Protein AF-A0A359KEW0-F1 (afdb_monomer_lite)

Secondary structure (DSSP, 8-state):
--HHHHHHHHIIIIIGGGT---HHHHHHHHHS-GGGGS-TTTGGGTTSSS--EEETTEEPPPHHHHTT-

Sequence (69 aa):
MDFAAARKVMLDSQVRVNDVTDRQLHAAIGAVERERFCAADRAFSAYADVEPEIAGDRRLMLPRDVAKL

pLDDT: mean 96.79, std 2.36, range [80.38, 98.25]

Foldseek 3Di:
DPQLVLQVCLCVPPAVVLVLDDPVLSVVSSPDQQLVQADPVFSVCSRPQDFGHRDDPDTHDGPNVVSVD

Structure (mmCIF, N/CA/C/O backbone):
data_AF-A0A359KEW0-F1
#
_entry.id   AF-A0A359KEW0-F1
#
loop_
_atom_site.group_PDB
_atom_site.id
_atom_site.type_symbol
_atom_site.label_atom_id
_atom_site.label_alt_id
_atom_site.label_comp_id
_atom_site.label_asym_id
_atom_site.label_entity_id
_atom_site.label_seq_id
_atom_site.pdbx_PDB_ins_code
_atom_site.Cartn_x
_atom_site.Cartn_y
_atom_site.Cartn_z
_atom_site.occupancy
_atom_site.B_iso_or_equiv
_atom_site.auth_seq_id
_atom_site.auth_comp_id
_atom_site.auth_asym_id
_atom_site.auth_atom_id
_atom_site.pdbx_PDB_model_num
ATOM 1 N N . MET A 1 1 ? 15.337 -1.988 -2.332 1.00 80.38 1 MET A N 1
ATOM 2 C CA . MET A 1 1 ? 14.353 -1.164 -1.599 1.00 80.38 1 MET A CA 1
ATOM 3 C C . MET A 1 1 ? 13.806 -2.013 -0.470 1.00 80.38 1 MET A C 1
ATOM 5 O O . MET A 1 1 ? 13.588 -3.194 -0.700 1.00 80.38 1 MET A O 1
ATOM 9 N N . ASP A 1 2 ? 13.629 -1.456 0.725 1.00 96.12 2 ASP A N 1
ATOM 10 C CA . ASP A 1 2 ? 12.947 -2.165 1.810 1.00 96.12 2 ASP A CA 1
ATOM 11 C C . ASP A 1 2 ? 11.428 -2.009 1.634 1.00 96.12 2 ASP A C 1
ATOM 13 O O . ASP A 1 2 ? 10.852 -0.960 1.934 1.00 96.12 2 ASP A O 1
ATOM 17 N N . PHE A 1 3 ? 10.785 -3.039 1.078 1.00 97.50 3 PHE A N 1
ATOM 18 C CA . PHE A 1 3 ? 9.344 -3.029 0.821 1.00 97.50 3 PHE A CA 1
ATOM 19 C C . PHE A 1 3 ? 8.509 -3.140 2.095 1.00 97.50 3 PHE A C 1
ATOM 21 O O . PHE A 1 3 ? 7.412 -2.588 2.138 1.00 97.50 3 PHE A O 1
ATOM 28 N N . ALA A 1 4 ? 9.021 -3.786 3.144 1.00 97.69 4 ALA A N 1
ATOM 29 C CA . ALA A 1 4 ? 8.318 -3.871 4.417 1.00 97.69 4 ALA A CA 1
ATOM 30 C C . ALA A 1 4 ? 8.249 -2.488 5.081 1.00 97.69 4 ALA A C 1
ATOM 32 O O . ALA A 1 4 ? 7.175 -2.055 5.512 1.00 97.69 4 ALA A O 1
ATOM 33 N N . ALA A 1 5 ? 9.365 -1.749 5.080 1.00 98.12 5 ALA A N 1
ATOM 34 C CA . ALA A 1 5 ? 9.394 -0.367 5.548 1.00 98.12 5 ALA A CA 1
ATOM 35 C C . ALA A 1 5 ? 8.480 0.539 4.704 1.00 98.12 5 ALA A C 1
ATOM 37 O O . ALA A 1 5 ? 7.675 1.285 5.262 1.00 98.12 5 ALA A O 1
ATOM 38 N N . ALA A 1 6 ? 8.539 0.437 3.371 1.00 98.06 6 ALA A N 1
ATOM 39 C CA . ALA A 1 6 ? 7.690 1.226 2.474 1.00 98.06 6 ALA A CA 1
ATOM 40 C C . ALA A 1 6 ? 6.191 0.947 2.678 1.00 98.06 6 ALA A C 1
ATOM 42 O O . ALA A 1 6 ? 5.390 1.880 2.734 1.00 98.06 6 ALA A O 1
ATOM 43 N N . ARG A 1 7 ? 5.809 -0.322 2.866 1.00 98.25 7 ARG A N 1
ATOM 44 C CA . ARG A 1 7 ? 4.430 -0.726 3.169 1.00 98.25 7 ARG A CA 1
ATOM 45 C C . ARG A 1 7 ? 3.940 -0.130 4.477 1.00 98.25 7 ARG A C 1
ATOM 47 O O . ARG A 1 7 ? 2.832 0.400 4.526 1.00 98.25 7 ARG A O 1
ATOM 54 N N . LYS A 1 8 ? 4.768 -0.178 5.524 1.00 98.12 8 LYS A N 1
ATOM 55 C CA . LYS A 1 8 ? 4.440 0.441 6.811 1.00 98.12 8 LYS A CA 1
ATOM 56 C C . LYS A 1 8 ? 4.247 1.952 6.661 1.00 98.12 8 LYS A C 1
ATOM 58 O O . LYS A 1 8 ? 3.255 2.481 7.150 1.00 98.12 8 LYS A O 1
ATOM 63 N N . VAL A 1 9 ? 5.152 2.631 5.952 1.00 98.19 9 VAL A N 1
ATOM 64 C CA . VAL A 1 9 ? 5.051 4.076 5.691 1.00 98.19 9 VAL A CA 1
ATOM 65 C C . VAL A 1 9 ? 3.774 4.411 4.923 1.00 98.19 9 VAL A C 1
ATOM 67 O O . VAL A 1 9 ? 3.075 5.345 5.304 1.00 98.19 9 VAL A O 1
ATOM 70 N N . MET A 1 10 ? 3.420 3.647 3.889 1.00 98.06 10 MET A N 1
ATOM 71 C CA . MET A 1 10 ? 2.169 3.835 3.147 1.00 98.06 10 MET A CA 1
ATOM 72 C C . MET A 1 10 ? 0.945 3.659 4.056 1.00 98.06 10 MET A C 1
ATOM 74 O O . MET A 1 10 ? 0.018 4.466 4.016 1.00 98.06 10 MET A O 1
ATOM 78 N N . LEU A 1 11 ? 0.955 2.660 4.936 1.00 98.06 11 LEU A N 1
ATOM 79 C CA . LEU A 1 11 ? -0.151 2.428 5.859 1.00 98.06 11 LEU A CA 1
ATOM 80 C C . LEU A 1 11 ? -0.311 3.583 6.860 1.00 98.06 11 LEU A C 1
ATOM 82 O O . LEU A 1 11 ? -1.431 4.018 7.135 1.00 98.06 11 LEU A O 1
ATOM 86 N N . ASP A 1 12 ? 0.809 4.109 7.354 1.00 98.06 12 ASP A N 1
ATOM 87 C CA . ASP A 1 12 ? 0.845 5.226 8.296 1.00 98.06 12 ASP A CA 1
ATOM 88 C C . ASP A 1 12 ? 0.471 6.568 7.642 1.00 98.06 12 ASP A C 1
ATOM 90 O O . ASP A 1 12 ? -0.206 7.373 8.272 1.00 98.06 12 ASP A O 1
ATOM 94 N N . SER A 1 13 ? 0.886 6.807 6.393 1.00 97.75 13 SER A N 1
ATOM 95 C CA . SER A 1 13 ? 0.763 8.113 5.720 1.00 97.75 13 SER A CA 1
ATOM 96 C C . SER A 1 13 ? -0.368 8.220 4.699 1.00 97.75 13 SER A C 1
ATOM 98 O O . SER A 1 13 ? -0.733 9.331 4.333 1.00 97.75 13 SER A O 1
ATOM 100 N N . GLN A 1 14 ? -0.928 7.102 4.232 1.00 97.75 14 GLN A N 1
ATOM 101 C CA . GLN A 1 14 ? -2.002 7.092 3.233 1.00 97.75 14 GLN A CA 1
ATOM 102 C C . GLN A 1 14 ? -3.259 6.398 3.756 1.00 97.75 14 GLN A C 1
ATOM 104 O O . GLN A 1 14 ? -4.342 6.945 3.607 1.00 97.75 14 GLN A O 1
ATOM 109 N N . VAL A 1 15 ? -3.164 5.225 4.387 1.00 97.75 15 VAL A N 1
ATOM 110 C CA . VAL A 1 15 ? -4.369 4.469 4.790 1.00 97.75 15 VAL A CA 1
ATOM 111 C C . VAL A 1 15 ? -4.986 5.038 6.070 1.00 97.75 15 VAL A C 1
ATOM 113 O O . VAL A 1 15 ? -6.139 5.462 6.068 1.00 97.75 15 VAL A O 1
ATOM 116 N N . ARG A 1 16 ? -4.215 5.108 7.163 1.00 97.88 16 ARG A N 1
ATOM 117 C CA . ARG A 1 16 ? -4.721 5.538 8.481 1.00 97.88 16 ARG A CA 1
ATOM 118 C C . ARG A 1 16 ? -5.197 6.985 8.520 1.00 97.88 16 ARG A C 1
ATOM 120 O O . ARG A 1 16 ? -6.152 7.287 9.224 1.00 97.88 16 ARG A O 1
ATOM 127 N N . VAL A 1 17 ? -4.539 7.867 7.770 1.00 97.56 17 VAL A N 1
ATOM 128 C CA . VAL A 1 17 ? -4.908 9.291 7.705 1.00 97.56 17 VAL A CA 1
ATOM 129 C C . VAL A 1 17 ? -6.171 9.544 6.878 1.00 97.56 17 VA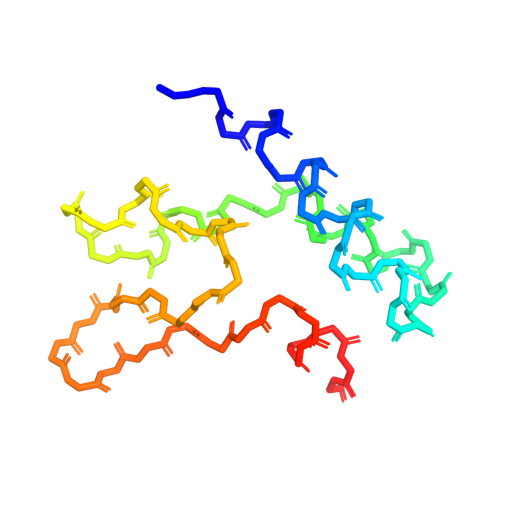L A C 1
ATOM 131 O O . VAL A 1 17 ? -6.693 10.649 6.910 1.00 97.56 17 VAL A O 1
ATOM 134 N N . ASN A 1 18 ? -6.660 8.542 6.139 1.00 97.50 18 ASN A N 1
ATOM 135 C CA . ASN A 1 18 ? -7.852 8.629 5.297 1.00 97.50 18 ASN A CA 1
ATOM 136 C C . ASN A 1 18 ? -9.067 7.941 5.951 1.00 97.50 18 ASN A C 1
ATOM 138 O O . ASN A 1 18 ? -9.847 7.297 5.257 1.00 97.50 18 ASN A O 1
ATOM 142 N N . ASP A 1 19 ? -9.230 8.054 7.271 1.00 96.75 19 ASP A N 1
ATOM 143 C CA . ASP A 1 19 ? -10.379 7.535 8.043 1.00 96.75 19 ASP A CA 1
ATOM 144 C C . ASP A 1 19 ? -10.572 6.007 8.026 1.00 96.75 19 ASP A C 1
ATOM 146 O O . ASP A 1 19 ? -11.600 5.486 8.460 1.00 96.75 19 ASP A O 1
ATOM 150 N N . VAL A 1 20 ? -9.566 5.251 7.584 1.00 97.50 20 VAL A N 1
ATOM 151 C CA . VAL A 1 20 ? -9.581 3.788 7.678 1.00 97.50 20 VAL A CA 1
ATOM 152 C C . VAL A 1 20 ? -9.121 3.398 9.080 1.00 97.50 20 VAL A C 1
ATOM 154 O O . VAL A 1 20 ? -7.929 3.459 9.385 1.00 97.50 20 VAL A O 1
ATOM 157 N N . THR A 1 21 ? -10.052 2.994 9.945 1.00 97.00 21 THR A N 1
ATOM 158 C CA . THR A 1 21 ? -9.776 2.699 11.368 1.00 97.00 21 THR A CA 1
ATOM 159 C C . THR A 1 21 ? -9.772 1.208 11.718 1.00 97.00 21 THR A C 1
ATOM 161 O O . THR A 1 21 ? -9.308 0.839 12.801 1.00 97.00 21 THR A O 1
ATOM 164 N N . ASP A 1 22 ? -10.228 0.343 10.808 1.00 97.94 22 ASP A N 1
ATOM 165 C CA . ASP A 1 22 ? -10.257 -1.105 11.015 1.00 97.94 22 ASP A CA 1
ATOM 166 C C . ASP A 1 22 ? -8.834 -1.685 11.116 1.00 97.94 22 ASP A C 1
ATOM 168 O O . ASP A 1 22 ? -8.036 -1.669 10.173 1.00 97.94 22 ASP A O 1
ATOM 172 N N . ARG A 1 23 ? -8.520 -2.239 12.292 1.00 96.81 23 ARG A N 1
ATOM 173 C CA . ARG A 1 23 ? -7.209 -2.824 12.597 1.00 96.81 23 ARG A CA 1
ATOM 174 C C . ARG A 1 23 ? -6.969 -4.156 11.891 1.00 96.81 23 ARG A C 1
ATOM 176 O O . ARG A 1 23 ? -5.814 -4.471 11.609 1.00 96.81 23 ARG A O 1
ATOM 183 N N . GLN A 1 24 ? -8.015 -4.938 11.624 1.00 98.12 24 GLN A N 1
ATOM 184 C CA . GLN A 1 24 ? -7.893 -6.174 10.852 1.00 98.12 24 GLN A CA 1
ATOM 185 C C . GLN A 1 24 ? -7.558 -5.850 9.399 1.00 98.12 24 GLN A C 1
ATOM 187 O O . GLN A 1 24 ? -6.657 -6.469 8.831 1.00 98.12 24 GLN A O 1
ATOM 192 N N . LEU A 1 25 ? -8.186 -4.815 8.836 1.00 97.50 25 LEU A N 1
ATOM 193 C CA . LEU A 1 25 ? -7.845 -4.324 7.504 1.00 97.50 25 LEU A CA 1
ATOM 194 C C . LEU A 1 25 ? -6.405 -3.795 7.445 1.00 97.50 25 LEU A C 1
ATOM 196 O O . LEU A 1 25 ? -5.663 -4.134 6.524 1.00 97.50 25 LEU A O 1
ATOM 200 N N . HIS A 1 26 ? -5.955 -3.033 8.450 1.00 97.94 26 HIS A N 1
ATOM 201 C CA . HIS A 1 26 ? -4.548 -2.607 8.521 1.00 97.94 26 HIS A CA 1
ATOM 202 C C . HIS A 1 26 ? -3.587 -3.795 8.567 1.00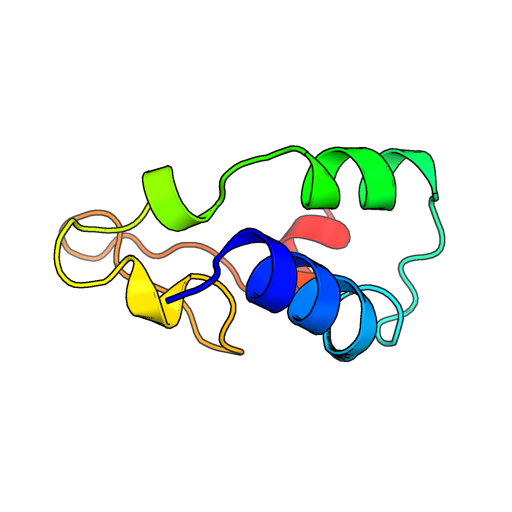 97.94 26 HIS A C 1
ATOM 204 O O . HIS A 1 26 ? -2.566 -3.782 7.883 1.00 97.94 26 HIS A O 1
ATOM 210 N N . ALA A 1 27 ? -3.898 -4.822 9.359 1.00 98.25 27 ALA A N 1
ATOM 211 C CA . ALA A 1 27 ? -3.074 -6.022 9.438 1.00 98.25 27 ALA A CA 1
ATOM 212 C C . ALA A 1 27 ? -3.015 -6.751 8.086 1.00 98.25 27 ALA A C 1
ATOM 214 O O . ALA A 1 27 ? -1.931 -7.143 7.657 1.00 98.25 27 ALA A O 1
ATOM 215 N N . ALA A 1 28 ? -4.145 -6.866 7.383 1.00 98.25 28 ALA A N 1
ATOM 216 C CA . ALA A 1 28 ? -4.202 -7.467 6.054 1.00 98.25 28 ALA A CA 1
ATOM 217 C C . ALA A 1 28 ? -3.363 -6.679 5.034 1.00 98.25 28 ALA A C 1
ATOM 219 O O . ALA A 1 28 ? -2.502 -7.257 4.371 1.00 98.25 28 ALA A O 1
ATOM 220 N N . ILE A 1 29 ? -3.533 -5.354 4.963 1.00 97.31 29 ILE A N 1
ATOM 221 C CA . ILE A 1 29 ? -2.739 -4.486 4.077 1.00 97.31 29 ILE A CA 1
ATOM 222 C C . ILE A 1 29 ? -1.246 -4.574 4.425 1.00 97.31 29 ILE A C 1
ATOM 224 O O . ILE A 1 29 ? -0.408 -4.594 3.530 1.00 97.31 29 ILE A O 1
ATOM 228 N N . GLY A 1 30 ? -0.904 -4.659 5.714 1.00 97.38 30 GLY A N 1
ATOM 229 C CA . GLY A 1 30 ? 0.467 -4.824 6.192 1.00 97.38 30 GLY A CA 1
ATOM 230 C C . GLY A 1 30 ? 1.080 -6.194 5.880 1.00 97.38 30 GLY A C 1
ATOM 231 O O . GLY 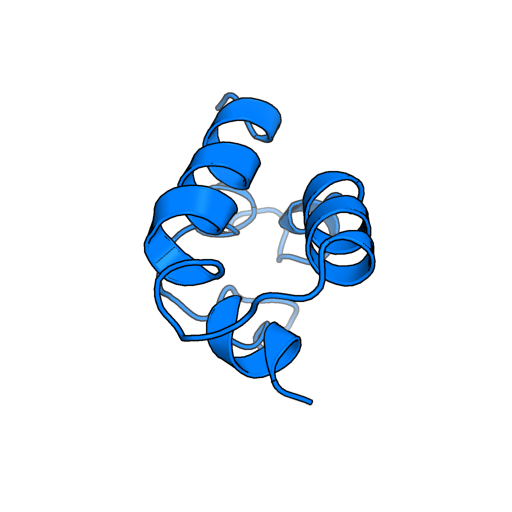A 1 30 ? 2.294 -6.289 5.710 1.00 97.38 30 GLY A O 1
ATOM 232 N N . ALA A 1 31 ? 0.277 -7.250 5.763 1.00 97.94 31 ALA A N 1
ATOM 233 C CA . ALA A 1 31 ? 0.752 -8.602 5.468 1.00 97.94 31 ALA A CA 1
ATOM 234 C C . ALA A 1 31 ? 0.909 -8.866 3.961 1.00 97.94 31 ALA A C 1
ATOM 236 O O . ALA A 1 31 ? 1.823 -9.585 3.557 1.00 97.94 31 ALA A O 1
ATOM 237 N N . VAL A 1 32 ? 0.057 -8.269 3.123 1.00 97.56 32 VAL A N 1
ATOM 238 C CA . VAL A 1 32 ? 0.045 -8.526 1.676 1.00 97.56 32 VAL A CA 1
ATOM 239 C C . VAL A 1 32 ? 1.164 -7.773 0.953 1.00 97.56 32 VAL A C 1
ATOM 241 O O . VAL A 1 32 ? 1.269 -6.549 1.000 1.00 97.56 32 VAL A O 1
ATOM 244 N N . GLU A 1 33 ? 1.975 -8.525 0.211 1.00 97.88 33 GLU A N 1
ATOM 245 C CA . GLU A 1 33 ? 3.047 -8.035 -0.663 1.00 97.88 33 GLU A CA 1
ATOM 246 C C . GLU A 1 33 ? 2.507 -7.391 -1.941 1.00 97.88 33 GLU A C 1
ATOM 248 O O . GLU A 1 33 ? 2.558 -7.964 -3.030 1.00 97.88 33 GLU A O 1
ATOM 253 N N . ARG A 1 34 ? 1.978 -6.170 -1.800 1.00 97.50 34 ARG A N 1
ATOM 254 C CA . ARG A 1 34 ? 1.403 -5.372 -2.893 1.00 97.50 34 ARG A CA 1
ATOM 255 C C . ARG A 1 34 ? 2.339 -5.225 -4.104 1.00 97.50 34 ARG A C 1
ATOM 257 O O . ARG A 1 34 ? 1.870 -5.184 -5.238 1.00 97.50 34 ARG A O 1
ATOM 264 N N . GLU A 1 35 ? 3.651 -5.188 -3.886 1.00 97.69 35 GLU A N 1
ATOM 265 C CA . GLU A 1 35 ? 4.681 -5.096 -4.926 1.00 97.69 35 GLU A CA 1
ATOM 266 C C . GLU A 1 35 ? 4.675 -6.273 -5.907 1.00 97.69 35 GLU A C 1
ATOM 268 O O . GLU A 1 35 ? 5.064 -6.107 -7.061 1.00 97.69 35 GLU A O 1
ATOM 273 N N . ARG A 1 36 ? 4.173 -7.442 -5.492 1.00 97.25 36 ARG A N 1
ATOM 274 C CA . ARG A 1 36 ? 4.098 -8.641 -6.341 1.00 97.25 36 ARG A CA 1
ATOM 275 C C . ARG A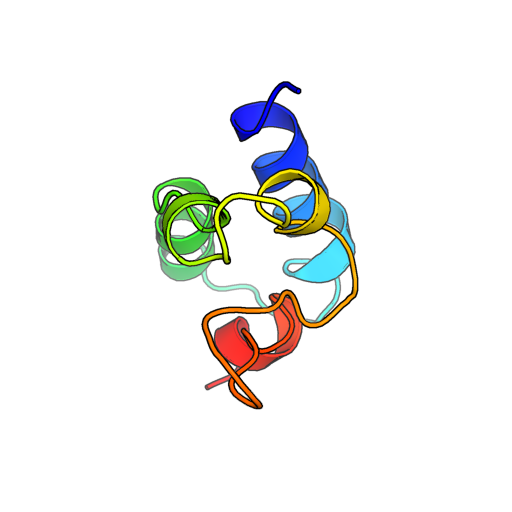 1 36 ? 2.990 -8.583 -7.386 1.00 97.25 36 ARG A C 1
ATOM 277 O O . ARG A 1 36 ? 2.960 -9.428 -8.275 1.00 97.25 36 ARG A O 1
ATOM 284 N N . PHE A 1 37 ? 2.091 -7.608 -7.277 1.00 97.00 37 PHE A N 1
ATOM 285 C CA . PHE A 1 37 ? 0.987 -7.399 -8.214 1.00 97.00 37 PHE A CA 1
ATOM 286 C C . PHE A 1 37 ? 1.271 -6.279 -9.224 1.00 97.00 37 PHE A C 1
ATOM 288 O O . PHE A 1 37 ? 0.410 -5.970 -10.042 1.00 97.00 37 PHE A O 1
ATOM 295 N N . CYS A 1 38 ? 2.454 -5.661 -9.169 1.00 96.75 38 CYS A N 1
ATOM 296 C CA . CYS A 1 38 ? 2.902 -4.678 -10.153 1.00 96.75 38 CYS A CA 1
ATOM 297 C C . CYS A 1 38 ? 3.577 -5.364 -11.353 1.00 96.75 38 CYS A C 1
ATOM 299 O O . CYS A 1 38 ? 4.050 -6.498 -11.251 1.00 96.75 38 CYS A O 1
ATOM 301 N N . ALA A 1 39 ? 3.713 -4.640 -12.464 1.00 96.69 39 ALA A N 1
ATOM 302 C CA . ALA A 1 39 ? 4.657 -4.984 -13.520 1.00 96.69 39 ALA A CA 1
ATOM 303 C C . ALA A 1 39 ? 6.085 -5.069 -12.946 1.00 96.69 39 ALA A C 1
ATOM 305 O O . ALA A 1 39 ? 6.429 -4.363 -11.991 1.00 96.69 39 ALA A O 1
ATOM 306 N N . ALA A 1 40 ? 6.924 -5.933 -13.523 1.00 92.31 40 ALA A N 1
ATOM 307 C CA . ALA A 1 40 ? 8.239 -6.266 -12.966 1.00 92.31 40 ALA A CA 1
ATOM 308 C C . ALA A 1 40 ? 9.156 -5.040 -12.790 1.00 92.31 40 ALA A C 1
ATOM 310 O O . ALA A 1 40 ? 9.889 -4.945 -11.807 1.00 92.31 40 ALA A O 1
ATOM 311 N N . ASP A 1 41 ? 9.078 -4.073 -13.703 1.00 95.06 41 ASP A N 1
ATOM 312 C CA . ASP A 1 41 ? 9.825 -2.816 -13.669 1.00 95.06 41 ASP A CA 1
ATOM 313 C C . ASP A 1 41 ? 9.152 -1.733 -12.808 1.00 95.06 41 ASP A C 1
ATOM 315 O O . ASP A 1 41 ? 9.726 -0.664 -12.632 1.00 95.06 41 ASP A O 1
ATOM 319 N N . ARG A 1 42 ? 7.962 -1.986 -12.246 1.00 96.75 42 ARG A N 1
ATOM 320 C CA . ARG A 1 42 ? 7.161 -1.026 -11.459 1.00 96.75 42 ARG A CA 1
ATOM 321 C C . ARG A 1 42 ? 6.972 -1.399 -9.994 1.00 96.75 42 ARG A C 1
ATOM 323 O O . ARG A 1 42 ? 6.370 -0.631 -9.250 1.00 96.75 42 ARG A O 1
ATOM 330 N N . ALA A 1 43 ? 7.543 -2.508 -9.527 1.00 96.56 43 ALA A N 1
ATOM 331 C CA . ALA A 1 43 ? 7.472 -2.903 -8.116 1.00 96.56 43 ALA A CA 1
ATOM 332 C C . ALA A 1 43 ? 7.958 -1.797 -7.150 1.00 96.56 43 ALA A C 1
ATOM 334 O O . ALA A 1 43 ? 7.419 -1.639 -6.056 1.00 96.56 43 ALA A O 1
ATOM 335 N N . PHE A 1 44 ? 8.928 -0.973 -7.569 1.00 95.31 44 PHE A N 1
ATOM 336 C CA . PHE A 1 44 ? 9.442 0.146 -6.769 1.00 95.31 44 PHE A CA 1
ATOM 337 C C . PHE A 1 44 ? 8.383 1.217 -6.443 1.00 95.31 44 PHE A C 1
ATOM 339 O O . PHE A 1 44 ? 8.520 1.919 -5.443 1.00 95.31 44 PHE A O 1
ATOM 346 N N . SER A 1 45 ? 7.331 1.353 -7.260 1.00 96.75 45 SER A N 1
ATOM 347 C CA . SER A 1 45 ? 6.271 2.350 -7.066 1.00 96.75 45 SER A CA 1
ATOM 348 C C . SER A 1 45 ? 5.059 1.811 -6.304 1.00 96.75 45 SER A C 1
ATOM 350 O O . SER A 1 45 ? 4.101 2.551 -6.108 1.00 96.75 45 SER A O 1
ATOM 352 N N . ALA A 1 46 ? 5.075 0.548 -5.859 1.00 97.69 46 ALA A N 1
ATOM 353 C CA . ALA A 1 46 ? 3.910 -0.139 -5.287 1.00 97.69 46 ALA A CA 1
ATOM 354 C C . ALA A 1 46 ? 3.261 0.573 -4.084 1.00 97.69 46 ALA A C 1
ATOM 356 O O . ALA A 1 46 ? 2.066 0.400 -3.832 1.00 97.69 46 ALA A O 1
ATOM 357 N N . TYR A 1 47 ? 4.054 1.362 -3.355 1.00 97.94 47 TYR A N 1
ATOM 358 C CA . TYR A 1 47 ? 3.682 2.041 -2.110 1.00 97.94 47 TYR A CA 1
ATOM 359 C C . TYR A 1 47 ? 3.682 3.572 -2.216 1.00 97.94 47 TYR A C 1
ATOM 361 O O . TYR A 1 47 ? 3.458 4.257 -1.218 1.00 97.94 47 TYR A O 1
ATOM 369 N N . ALA A 1 48 ? 3.945 4.115 -3.406 1.00 96.81 48 ALA A N 1
ATOM 370 C CA . ALA A 1 48 ? 3.805 5.543 -3.671 1.00 96.81 48 ALA A CA 1
ATOM 371 C C . ALA A 1 48 ? 2.322 5.912 -3.861 1.00 96.81 48 ALA A C 1
ATOM 373 O O . ALA A 1 48 ? 1.503 5.042 -4.153 1.00 96.81 48 ALA A O 1
ATOM 374 N N . ASP A 1 49 ? 1.984 7.197 -3.713 1.00 95.94 49 ASP A N 1
ATOM 375 C CA . ASP A 1 49 ? 0.629 7.719 -3.969 1.00 95.94 49 ASP A CA 1
ATOM 376 C C . ASP A 1 49 ? 0.382 7.877 -5.481 1.00 95.94 49 ASP A C 1
ATOM 378 O O . ASP A 1 49 ? 0.205 8.971 -6.011 1.00 95.94 49 ASP A O 1
ATOM 382 N N . VAL A 1 50 ? 0.492 6.758 -6.193 1.00 96.94 50 VAL A N 1
ATOM 383 C CA . VAL A 1 50 ? 0.308 6.612 -7.639 1.00 96.94 50 VAL A CA 1
ATOM 384 C C . VAL A 1 50 ? -0.426 5.304 -7.908 1.00 96.94 50 VAL A C 1
ATOM 386 O O . VAL A 1 50 ? -0.544 4.465 -7.016 1.00 96.94 50 VAL A O 1
ATOM 389 N N . GLU A 1 51 ? -0.867 5.099 -9.145 1.00 97.75 51 GLU A N 1
ATOM 390 C CA . GLU A 1 51 ? -1.472 3.847 -9.601 1.00 97.75 51 GLU A CA 1
ATOM 391 C C . GLU A 1 51 ? -0.443 3.021 -10.408 1.00 97.75 51 GLU A C 1
ATOM 393 O O . GLU A 1 51 ? -0.247 3.268 -11.603 1.00 97.75 51 GLU A O 1
ATOM 398 N N . PRO A 1 52 ? 0.280 2.060 -9.787 1.00 97.06 52 PRO A N 1
ATOM 399 C CA . PRO A 1 52 ? 1.281 1.251 -10.476 1.00 97.06 52 PRO A CA 1
ATOM 400 C C . PRO A 1 52 ? 0.700 0.457 -11.642 1.00 97.06 52 PRO A C 1
ATOM 402 O O . PRO A 1 52 ? -0.423 -0.044 -11.568 1.00 97.06 52 PRO A O 1
ATOM 405 N N . GLU A 1 53 ? 1.503 0.264 -12.691 1.00 97.81 53 GLU A N 1
ATOM 406 C CA . GLU A 1 53 ? 1.161 -0.676 -13.761 1.00 97.81 53 GLU A CA 1
ATOM 407 C C . GLU A 1 53 ? 1.057 -2.107 -13.254 1.00 97.81 53 GLU A C 1
ATOM 409 O O . GLU A 1 53 ? 1.904 -2.539 -12.475 1.00 97.81 53 GLU A O 1
ATOM 414 N N . ILE A 1 54 ? 0.068 -2.844 -13.758 1.00 96.56 54 ILE A N 1
ATOM 415 C CA . ILE A 1 54 ? -0.017 -4.302 -13.644 1.00 96.56 54 ILE A CA 1
ATOM 416 C C . ILE A 1 54 ? 0.371 -4.925 -14.986 1.00 96.56 54 ILE A C 1
ATOM 418 O O . ILE A 1 54 ? 1.324 -5.693 -15.070 1.00 96.56 54 ILE A O 1
ATOM 422 N N . ALA A 1 55 ? -0.400 -4.607 -16.032 1.00 95.56 55 ALA A N 1
ATOM 423 C CA . ALA A 1 55 ? -0.198 -5.080 -17.398 1.00 95.56 55 ALA A CA 1
ATOM 424 C C . ALA A 1 55 ? -1.097 -4.302 -18.371 1.00 95.56 55 ALA A C 1
ATOM 426 O O . ALA A 1 55 ? -2.316 -4.244 -18.158 1.00 95.56 55 ALA A O 1
ATOM 427 N N . GLY A 1 56 ? -0.518 -3.786 -19.459 1.00 92.94 56 GLY A N 1
ATOM 428 C CA . GLY A 1 56 ? -1.240 -2.952 -20.423 1.00 92.94 56 GLY A CA 1
ATOM 429 C C . GLY A 1 56 ? -1.833 -1.723 -19.731 1.00 92.94 56 GLY A C 1
ATOM 430 O O . GLY A 1 56 ? -1.163 -1.070 -18.934 1.00 92.94 56 GLY A O 1
ATOM 431 N N . ASP A 1 57 ? -3.120 -1.464 -19.950 1.00 95.44 57 ASP A N 1
ATOM 432 C CA . ASP A 1 57 ? -3.814 -0.319 -19.340 1.00 95.44 57 ASP A CA 1
ATOM 433 C C . ASP A 1 57 ? -4.315 -0.581 -17.908 1.00 95.44 57 ASP A C 1
ATOM 435 O O . ASP A 1 57 ? -4.931 0.287 -17.291 1.00 95.44 57 ASP A O 1
ATOM 439 N N . ARG A 1 58 ? -4.061 -1.769 -17.339 1.00 97.38 58 ARG A N 1
ATOM 440 C CA . ARG A 1 58 ? -4.505 -2.102 -15.977 1.00 97.38 58 ARG A CA 1
ATOM 441 C C . ARG A 1 58 ? -3.537 -1.558 -14.937 1.00 97.38 58 ARG A C 1
ATOM 443 O O . ARG A 1 58 ? -2.334 -1.830 -14.994 1.00 97.38 58 ARG A O 1
ATOM 450 N N . ARG A 1 59 ? -4.092 -0.863 -13.944 1.00 98.12 59 ARG A N 1
ATOM 451 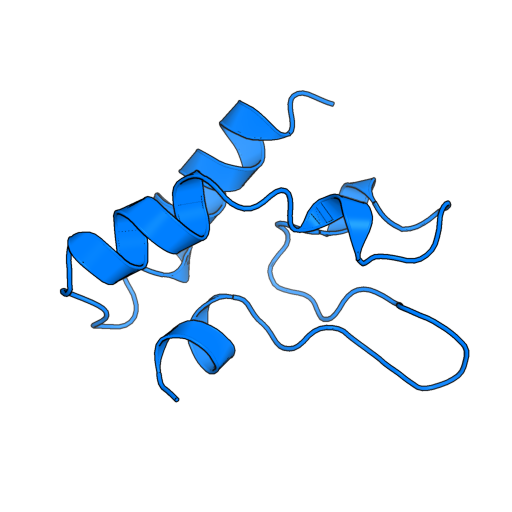C CA . ARG A 1 59 ? -3.363 -0.263 -12.825 1.00 98.12 59 ARG A CA 1
ATOM 452 C C . ARG A 1 59 ? -3.887 -0.778 -11.489 1.00 98.12 59 ARG A C 1
ATOM 454 O O . ARG A 1 59 ? -5.059 -1.136 -11.375 1.00 98.12 59 ARG A O 1
ATOM 461 N N . LEU A 1 60 ? -3.025 -0.815 -10.476 1.00 97.31 60 LEU A N 1
ATOM 462 C CA . LEU A 1 60 ? -3.480 -0.990 -9.098 1.00 97.31 60 LEU A CA 1
ATOM 463 C C . LEU A 1 60 ? -4.102 0.323 -8.614 1.00 97.31 60 LEU A C 1
ATOM 465 O O . LEU A 1 60 ? -3.448 1.360 -8.676 1.00 97.31 60 LEU A O 1
ATOM 469 N N . MET A 1 61 ? -5.307 0.251 -8.051 1.00 97.56 61 MET A N 1
ATOM 470 C CA . MET A 1 61 ? -5.940 1.370 -7.339 1.00 97.56 61 MET A CA 1
ATOM 471 C C . MET A 1 61 ? -5.054 1.883 -6.202 1.00 97.56 61 MET A C 1
ATOM 473 O O . MET A 1 61 ? -4.316 1.093 -5.598 1.00 97.56 61 MET A O 1
ATOM 477 N N . LEU A 1 62 ? -5.178 3.164 -5.850 1.00 97.62 62 LEU A N 1
ATOM 478 C CA . LEU A 1 62 ? -4.464 3.748 -4.714 1.00 97.62 62 LEU A CA 1
ATOM 479 C C . LEU A 1 62 ? -4.741 2.969 -3.416 1.00 97.62 62 LEU A C 1
ATOM 481 O O . LEU A 1 62 ? -5.865 2.501 -3.204 1.00 97.62 62 LEU A O 1
ATOM 485 N N . PRO A 1 63 ? -3.760 2.843 -2.502 1.00 97.00 63 PRO A N 1
ATOM 486 C CA . PRO A 1 63 ? -3.956 2.098 -1.259 1.00 97.00 63 PRO A CA 1
ATOM 487 C C . PRO A 1 63 ? -5.138 2.592 -0.415 1.00 97.00 63 PRO A C 1
ATOM 489 O O . PRO A 1 63 ? -5.847 1.780 0.176 1.00 97.00 63 PRO A O 1
ATOM 492 N N . ARG A 1 64 ? -5.376 3.911 -0.388 1.00 96.00 64 ARG A N 1
ATOM 493 C CA . ARG A 1 64 ? -6.505 4.523 0.331 1.00 96.00 64 ARG A CA 1
ATOM 494 C C . ARG A 1 64 ? -7.870 4.202 -0.284 1.00 96.00 64 ARG A C 1
ATOM 496 O O . ARG A 1 64 ? -8.839 4.116 0.460 1.00 96.00 64 ARG A O 1
ATOM 503 N N . ASP A 1 65 ? -7.936 4.011 -1.600 1.00 96.94 65 ASP A N 1
ATOM 504 C CA . ASP 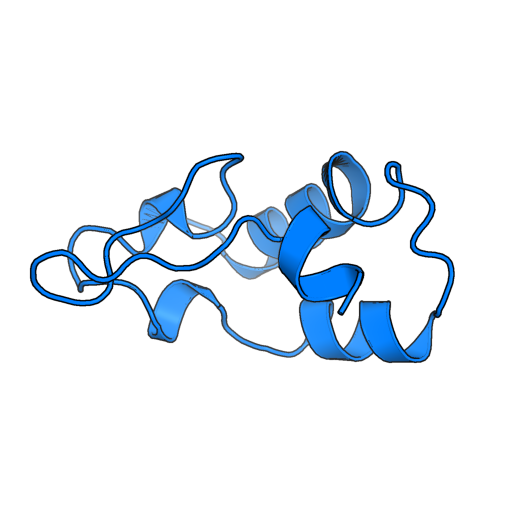A 1 65 ? -9.196 3.764 -2.306 1.00 96.94 65 ASP A CA 1
ATOM 505 C C . ASP A 1 65 ? -9.624 2.308 -2.113 1.00 96.94 65 ASP A C 1
ATOM 507 O O . ASP A 1 65 ? -10.758 2.041 -1.728 1.00 96.94 65 ASP A O 1
ATOM 511 N N . VAL A 1 66 ? -8.684 1.365 -2.261 1.00 95.75 66 VAL A N 1
ATOM 512 C CA . VAL A 1 66 ? -8.937 -0.064 -1.988 1.00 95.75 66 VAL A CA 1
ATOM 513 C C . VAL A 1 66 ? -9.355 -0.291 -0.537 1.00 95.75 66 VAL A C 1
ATOM 515 O O . VAL A 1 66 ? -10.196 -1.139 -0.265 1.00 95.75 66 VAL A O 1
ATOM 518 N N . ALA A 1 67 ? -8.782 0.464 0.401 1.00 96.69 67 ALA A N 1
ATOM 519 C CA . ALA A 1 67 ? -9.081 0.333 1.823 1.00 96.69 67 ALA A CA 1
ATOM 520 C C . ALA A 1 67 ? -10.478 0.854 2.227 1.00 96.69 67 ALA A C 1
ATOM 522 O O . ALA A 1 67 ? -10.837 0.750 3.399 1.00 96.69 67 ALA A O 1
ATOM 523 N N . LYS A 1 68 ? -11.240 1.435 1.292 1.00 95.56 68 LYS A N 1
ATOM 524 C CA . LYS A 1 68 ? -12.585 1.991 1.519 1.00 95.56 68 LYS A CA 1
ATOM 525 C C . LYS A 1 68 ? -13.699 1.260 0.763 1.00 95.56 68 LYS A C 1
ATOM 527 O O . LYS A 1 68 ? -14.840 1.717 0.811 1.00 95.56 68 LYS A O 1
ATOM 532 N N . LEU A 1 69 ? -13.369 0.185 0.049 1.00 91.81 69 LEU A N 1
ATOM 533 C CA . LEU A 1 69 ? -14.345 -0.700 -0.595 1.00 91.81 69 LEU A CA 1
ATOM 534 C C . LEU A 1 69 ? -15.056 -1.570 0.446 1.00 91.81 69 LEU A C 1
ATOM 536 O O . LEU A 1 69 ? -16.274 -1.785 0.267 1.00 91.81 69 LEU A O 1
#

Radius of gyration: 11.49 Å; chains: 1; bounding box: 29×18×33 Å